Protein AF-A0A1Z3HTU6-F1 (afdb_monomer)

Foldseek 3Di:
DDDCCVPQVVVDDDPDPVRSVVSSVCCCVPDQQQPDQDVVQVRDHNVVSD

Organism: NCBI:txid1641165

Sequence (50 aa):
MRTIKEEEVDLLDYRNFTEAYQQIGQFLEDVYMKKRIHSSLGYLIPEEYE

Structure (mmCIF, N/CA/C/O backbone):
data_AF-A0A1Z3HTU6-F1
#
_entry.id   AF-A0A1Z3HTU6-F1
#
loop_
_atom_site.group_PDB
_atom_site.id
_atom_site.type_symbol
_atom_site.label_atom_id
_atom_site.label_alt_id
_atom_site.label_comp_id
_atom_site.label_asym_id
_atom_site.label_entity_id
_atom_site.label_seq_id
_atom_site.pdbx_PDB_ins_code
_atom_site.Cartn_x
_atom_site.Cartn_y
_atom_site.Cartn_z
_atom_site.occupancy
_atom_site.B_iso_or_equiv
_atom_site.auth_seq_id
_atom_site.auth_comp_id
_atom_site.auth_asym_id
_atom_site.auth_atom_id
_atom_site.pdbx_PDB_model_num
ATOM 1 N N . MET A 1 1 ? -6.021 10.861 -0.066 1.00 77.56 1 MET A N 1
ATOM 2 C CA . MET A 1 1 ? -5.105 9.708 0.049 1.00 77.56 1 MET A CA 1
ATOM 3 C C . MET A 1 1 ? -4.426 9.560 -1.301 1.00 77.56 1 MET A C 1
ATOM 5 O O . MET A 1 1 ? -5.150 9.517 -2.287 1.00 77.56 1 MET A O 1
ATOM 9 N N . ARG A 1 2 ? -3.090 9.594 -1.361 1.00 81.75 2 ARG A N 1
ATOM 10 C CA . ARG A 1 2 ? -2.350 9.383 -2.618 1.00 81.75 2 ARG A CA 1
ATOM 11 C C . ARG A 1 2 ? -2.408 7.907 -3.019 1.00 81.75 2 ARG A C 1
ATOM 13 O O . ARG A 1 2 ? -2.789 7.060 -2.208 1.00 81.75 2 ARG A O 1
ATOM 20 N N . THR A 1 3 ? -2.102 7.573 -4.259 1.00 86.19 3 THR A N 1
ATOM 21 C CA . THR A 1 3 ? -2.058 6.177 -4.716 1.00 86.19 3 THR A CA 1
ATOM 22 C C . THR A 1 3 ? -0.672 5.563 -4.505 1.00 86.19 3 THR A C 1
ATOM 24 O O . THR A 1 3 ? 0.312 6.281 -4.373 1.00 86.19 3 THR A O 1
ATOM 27 N N . ILE A 1 4 ? -0.582 4.226 -4.512 1.00 83.44 4 ILE A N 1
ATOM 28 C CA . ILE A 1 4 ? 0.714 3.516 -4.498 1.00 83.44 4 ILE A CA 1
ATOM 29 C C . ILE A 1 4 ? 1.573 3.942 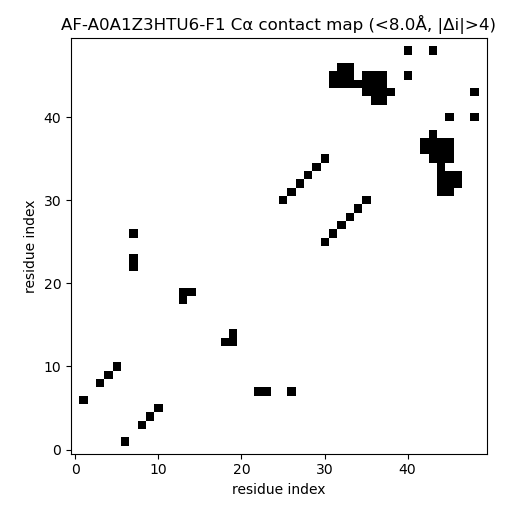-5.698 1.00 83.44 4 ILE A C 1
ATOM 31 O O . ILE A 1 4 ? 2.787 4.056 -5.576 1.00 83.44 4 ILE A O 1
ATOM 35 N N . LYS A 1 5 ? 0.942 4.225 -6.849 1.00 83.25 5 LYS A N 1
ATOM 36 C CA . LYS A 1 5 ? 1.661 4.734 -8.019 1.00 83.25 5 LYS A CA 1
ATOM 37 C C . LYS A 1 5 ? 2.392 6.035 -7.711 1.00 83.25 5 LYS A C 1
ATOM 39 O O . LYS A 1 5 ? 3.590 6.099 -7.921 1.00 83.25 5 LYS A O 1
ATOM 44 N N . GLU A 1 6 ? 1.697 7.011 -7.141 1.00 85.88 6 GLU A N 1
ATOM 45 C CA . GLU A 1 6 ? 2.279 8.325 -6.851 1.00 85.88 6 GLU A CA 1
ATOM 46 C C . GLU A 1 6 ? 3.328 8.302 -5.730 1.00 85.88 6 GLU A C 1
ATOM 48 O O . GLU A 1 6 ? 4.208 9.156 -5.709 1.00 85.88 6 GLU A O 1
ATOM 53 N N . GLU A 1 7 ? 3.209 7.389 -4.761 1.00 81.00 7 GLU A N 1
ATOM 54 C CA . GLU A 1 7 ? 4.099 7.355 -3.589 1.00 81.00 7 GLU A CA 1
ATOM 55 C C . GLU A 1 7 ? 5.317 6.446 -3.773 1.00 81.00 7 GLU A C 1
ATOM 57 O O . GLU A 1 7 ? 6.372 6.767 -3.245 1.00 81.00 7 GLU A O 1
ATOM 62 N N . GLU A 1 8 ? 5.205 5.365 -4.547 1.00 84.94 8 GLU A N 1
ATOM 63 C CA . GLU A 1 8 ? 6.295 4.391 -4.702 1.00 84.94 8 GLU A CA 1
ATOM 64 C C . GLU A 1 8 ? 6.721 4.169 -6.146 1.00 84.94 8 GLU A C 1
ATOM 66 O O . GLU A 1 8 ? 7.895 3.938 -6.411 1.00 84.94 8 GLU A O 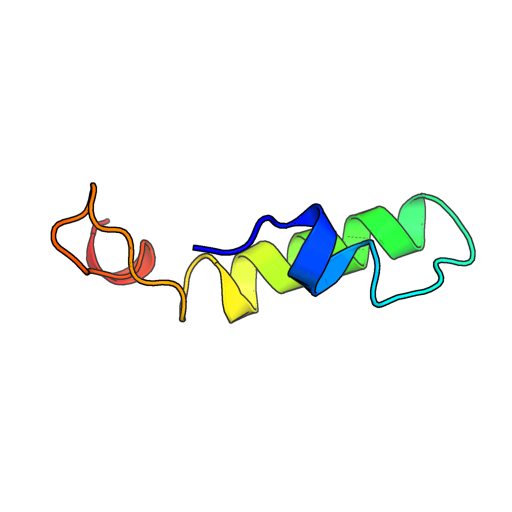1
ATOM 71 N N . VAL A 1 9 ? 5.798 4.203 -7.109 1.00 79.69 9 VAL A N 1
ATOM 72 C CA . VAL A 1 9 ? 6.146 3.844 -8.494 1.00 79.69 9 VAL A CA 1
ATOM 73 C C . VAL A 1 9 ? 6.705 5.038 -9.259 1.00 79.69 9 VAL A C 1
ATOM 75 O O . VAL A 1 9 ? 7.706 4.899 -9.946 1.00 79.69 9 VAL A O 1
ATOM 78 N N . ASP A 1 10 ? 6.094 6.211 -9.121 1.00 85.81 10 ASP A N 1
ATOM 79 C CA . ASP A 1 10 ? 6.459 7.413 -9.875 1.00 85.81 10 ASP A CA 1
ATOM 80 C C . ASP A 1 10 ? 7.693 8.128 -9.286 1.00 85.81 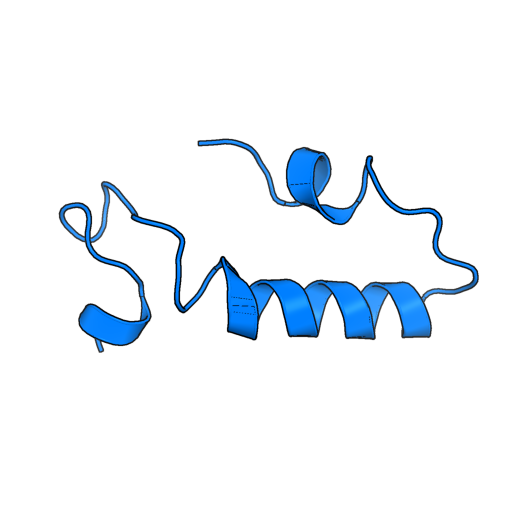10 ASP A C 1
ATOM 82 O O . ASP A 1 10 ? 8.283 8.982 -9.944 1.00 85.81 10 ASP A O 1
ATOM 86 N N . LEU A 1 11 ? 8.088 7.793 -8.050 1.00 82.69 11 LEU A N 1
ATOM 87 C CA . LEU A 1 11 ? 9.237 8.388 -7.352 1.00 82.69 11 LEU A CA 1
ATOM 88 C C . LEU A 1 11 ? 10.515 7.544 -7.436 1.00 82.69 11 LEU A C 1
ATOM 90 O O . LEU A 1 11 ? 11.575 8.011 -7.013 1.00 82.69 11 LEU A O 1
ATOM 94 N N . LEU A 1 12 ? 10.427 6.315 -7.949 1.00 83.81 12 LEU A N 1
ATOM 95 C CA . LEU A 1 12 ? 11.525 5.354 -7.963 1.00 83.81 12 LEU A CA 1
ATOM 96 C C . LEU A 1 12 ? 11.733 4.784 -9.367 1.00 83.81 12 LEU A C 1
ATOM 98 O O . LEU A 1 12 ? 10.803 4.293 -10.001 1.00 83.81 12 LEU A O 1
ATOM 102 N N . ASP A 1 13 ? 12.987 4.777 -9.815 1.00 84.75 13 ASP A N 1
ATOM 103 C CA . ASP A 1 13 ? 13.392 4.054 -11.017 1.00 84.75 13 ASP A CA 1
ATOM 104 C C . ASP A 1 13 ? 13.813 2.629 -10.647 1.00 84.75 13 ASP A C 1
ATOM 106 O O . ASP A 1 13 ? 14.793 2.411 -9.929 1.00 84.75 13 ASP A O 1
ATOM 110 N N . TYR A 1 14 ? 13.088 1.640 -11.167 1.00 89.00 14 TYR A N 1
ATOM 111 C CA . TYR A 1 14 ? 13.389 0.225 -10.955 1.00 89.00 14 TYR A CA 1
ATOM 112 C C . TYR A 1 14 ? 14.223 -0.331 -12.104 1.00 89.00 14 TYR A C 1
ATOM 114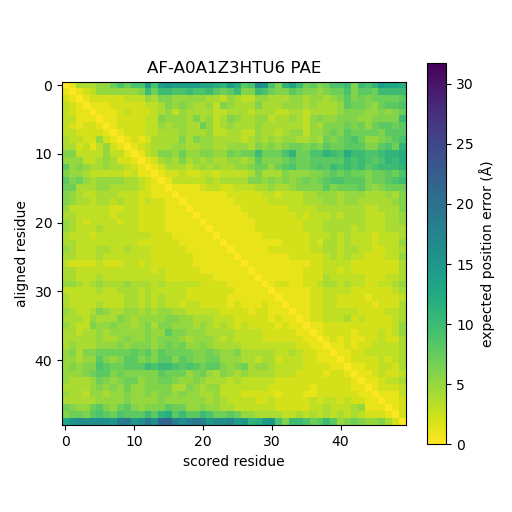 O O . TYR A 1 14 ? 13.880 -0.170 -13.276 1.00 89.00 14 TYR A O 1
ATOM 122 N N . ARG A 1 15 ? 15.292 -1.066 -11.790 1.00 88.31 15 ARG A N 1
ATOM 123 C CA . ARG A 1 15 ? 16.153 -1.685 -12.811 1.00 88.31 15 ARG A CA 1
ATOM 124 C C . ARG A 1 15 ? 15.499 -2.901 -13.452 1.00 88.31 15 ARG A C 1
ATOM 126 O O . ARG A 1 15 ? 15.803 -3.234 -14.595 1.00 88.31 15 ARG A O 1
ATOM 133 N N . ASN A 1 16 ? 14.650 -3.608 -12.709 1.00 92.50 16 ASN A N 1
ATOM 134 C CA . ASN A 1 16 ? 13.924 -4.781 -13.183 1.00 92.50 16 ASN A CA 1
ATOM 135 C C . ASN A 1 16 ? 12.658 -5.038 -12.352 1.00 92.50 16 ASN A C 1
ATOM 137 O O . ASN A 1 16 ? 12.435 -4.431 -11.306 1.00 92.50 16 ASN A O 1
ATOM 141 N N . PHE A 1 17 ? 11.839 -5.981 -12.825 1.00 91.56 17 PHE A N 1
ATOM 142 C CA . PHE A 1 17 ? 10.589 -6.360 -12.168 1.00 91.56 17 PHE A CA 1
ATOM 143 C C . PHE A 1 17 ? 10.791 -6.883 -10.738 1.00 91.56 17 PHE A C 1
ATOM 145 O O . PHE A 1 17 ? 9.985 -6.585 -9.864 1.00 91.56 17 PHE A O 1
ATOM 152 N N . THR A 1 18 ? 11.861 -7.640 -10.483 1.00 94.81 18 THR A N 1
ATOM 153 C CA . THR A 1 18 ? 12.136 -8.201 -9.152 1.00 94.81 18 THR A CA 1
ATOM 154 C C . THR A 1 18 ? 12.386 -7.102 -8.124 1.00 94.81 18 THR A C 1
ATOM 156 O O . THR A 1 18 ? 11.850 -7.169 -7.023 1.00 94.81 18 THR A O 1
ATOM 159 N N . GLU A 1 19 ? 13.150 -6.074 -8.490 1.00 92.50 19 GLU A N 1
ATOM 160 C CA . GLU A 1 19 ? 13.404 -4.915 -7.629 1.00 92.50 19 GLU A CA 1
ATOM 161 C C . GLU A 1 19 ? 12.112 -4.140 -7.343 1.00 92.50 19 GLU A C 1
ATOM 163 O O . GLU A 1 19 ? 11.831 -3.829 -6.188 1.00 92.50 19 GLU A O 1
ATOM 168 N N . ALA A 1 20 ? 11.278 -3.915 -8.365 1.00 91.44 20 ALA A N 1
ATOM 169 C CA . ALA A 1 20 ? 9.962 -3.301 -8.178 1.00 91.44 20 ALA A CA 1
ATOM 170 C C . ALA A 1 20 ? 9.076 -4.122 -7.232 1.00 91.44 20 ALA A C 1
ATOM 172 O O . ALA A 1 20 ? 8.4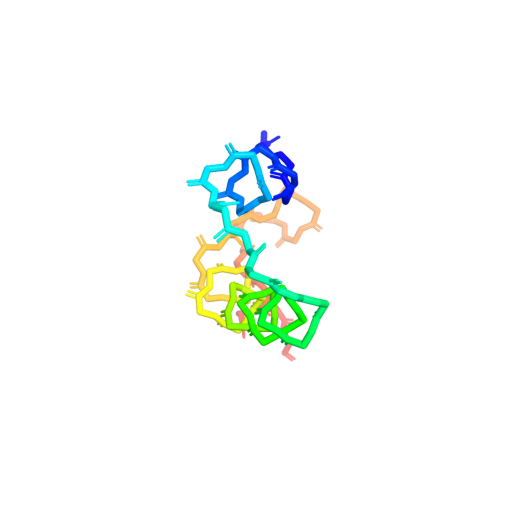53 -3.574 -6.327 1.00 91.44 20 ALA A O 1
ATOM 173 N N . TYR A 1 21 ? 9.053 -5.445 -7.399 1.00 92.75 21 TYR A N 1
ATOM 174 C CA . TYR A 1 21 ? 8.274 -6.339 -6.548 1.00 92.75 21 TYR A CA 1
ATOM 175 C C . TYR A 1 21 ? 8.727 -6.286 -5.082 1.00 92.75 21 TYR A C 1
ATOM 17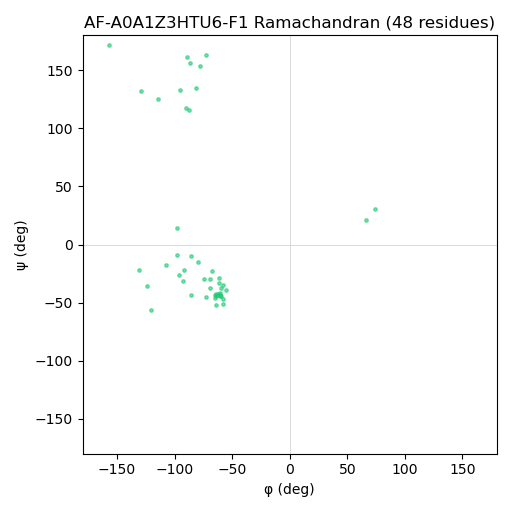7 O O . TYR A 1 21 ? 7.894 -6.218 -4.180 1.00 92.75 21 TYR A O 1
ATOM 185 N N . GLN A 1 22 ? 10.041 -6.275 -4.838 1.00 93.69 22 GLN A N 1
ATOM 186 C CA . GLN A 1 22 ? 10.604 -6.168 -3.490 1.00 93.69 22 GLN A CA 1
ATOM 187 C C . GLN A 1 22 ? 10.275 -4.824 -2.833 1.00 93.69 22 GLN A C 1
ATOM 189 O O . GLN A 1 22 ? 9.821 -4.809 -1.691 1.00 93.69 22 GLN A O 1
ATOM 194 N N . GLN A 1 23 ? 10.444 -3.718 -3.560 1.00 91.44 23 GLN A N 1
ATOM 195 C CA . GLN A 1 23 ? 10.158 -2.374 -3.051 1.00 91.44 23 GLN A CA 1
ATOM 196 C C . GLN A 1 23 ? 8.672 -2.181 -2.741 1.00 91.44 23 GLN A C 1
ATOM 198 O O . GLN A 1 23 ? 8.330 -1.690 -1.668 1.00 91.44 23 GLN A O 1
ATOM 203 N N . ILE A 1 24 ? 7.779 -2.650 -3.620 1.00 91.94 24 ILE A N 1
ATOM 204 C CA . ILE A 1 24 ? 6.333 -2.627 -3.358 1.00 91.94 24 ILE A CA 1
ATOM 205 C C . ILE A 1 24 ? 6.004 -3.444 -2.104 1.00 91.94 24 ILE A C 1
ATOM 207 O O . ILE A 1 24 ? 5.223 -2.991 -1.269 1.00 91.94 24 ILE A O 1
ATOM 211 N N . GLY A 1 25 ? 6.607 -4.627 -1.946 1.00 93.38 25 GLY A N 1
ATOM 212 C CA . GLY A 1 25 ? 6.440 -5.443 -0.743 1.00 93.38 25 GLY A CA 1
ATOM 213 C C . GLY A 1 25 ? 6.870 -4.701 0.522 1.00 93.38 25 GLY A C 1
ATOM 214 O O . GLY A 1 25 ? 6.118 -4.651 1.493 1.00 93.38 25 GLY A O 1
ATOM 215 N N . GLN A 1 26 ? 8.037 -4.056 0.491 1.00 93.25 26 GLN A N 1
ATOM 216 C CA . GLN A 1 26 ? 8.524 -3.273 1.621 1.00 93.25 26 GLN A CA 1
ATOM 217 C C . GLN A 1 26 ? 7.602 -2.091 1.946 1.00 93.25 26 GLN A C 1
ATOM 219 O O . GLN A 1 26 ? 7.298 -1.857 3.113 1.00 93.25 26 GLN A O 1
ATOM 224 N N . PHE A 1 27 ? 7.103 -1.370 0.942 1.00 92.12 27 PHE A N 1
ATOM 225 C CA . PHE A 1 27 ? 6.154 -0.284 1.170 1.00 92.12 27 PHE A CA 1
ATOM 226 C C . PHE A 1 27 ? 4.865 -0.761 1.842 1.00 92.12 27 PHE A C 1
ATOM 228 O O . PHE A 1 27 ? 4.341 -0.090 2.737 1.00 92.12 27 PHE A O 1
ATOM 235 N N . LEU A 1 28 ? 4.339 -1.914 1.418 1.00 92.31 28 LEU A N 1
ATOM 236 C CA . LEU A 1 28 ? 3.134 -2.477 2.017 1.00 92.31 28 LEU A CA 1
ATOM 237 C C . LEU A 1 28 ? 3.345 -2.768 3.509 1.00 92.31 28 LEU A C 1
ATOM 239 O O . LEU A 1 28 ? 2.516 -2.375 4.324 1.00 92.31 28 LEU A O 1
ATOM 243 N N . GLU A 1 29 ? 4.477 -3.361 3.874 1.00 93.62 29 GLU A N 1
ATOM 244 C CA . GLU A 1 29 ? 4.801 -3.696 5.266 1.00 93.62 29 GLU A CA 1
ATOM 245 C C . GLU A 1 29 ? 5.147 -2.468 6.123 1.00 93.62 29 GLU A C 1
ATOM 247 O O . GLU A 1 29 ? 4.673 -2.330 7.250 1.00 93.62 29 GLU A O 1
ATOM 252 N N . ASP A 1 30 ? 5.968 -1.551 5.611 1.00 92.50 30 ASP A N 1
ATOM 253 C CA . ASP A 1 30 ? 6.553 -0.471 6.416 1.00 92.50 30 ASP A CA 1
ATOM 254 C C . ASP A 1 30 ? 5.723 0.816 6.417 1.00 92.50 30 ASP A C 1
ATOM 256 O O . ASP A 1 30 ? 5.880 1.661 7.309 1.00 92.50 30 ASP A O 1
ATOM 260 N N . VAL A 1 31 ? 4.875 1.009 5.404 1.00 90.31 31 VAL A N 1
ATOM 261 C CA . VAL A 1 31 ? 4.091 2.237 5.222 1.00 90.31 31 VAL A CA 1
ATOM 262 C C . VAL A 1 31 ? 2.6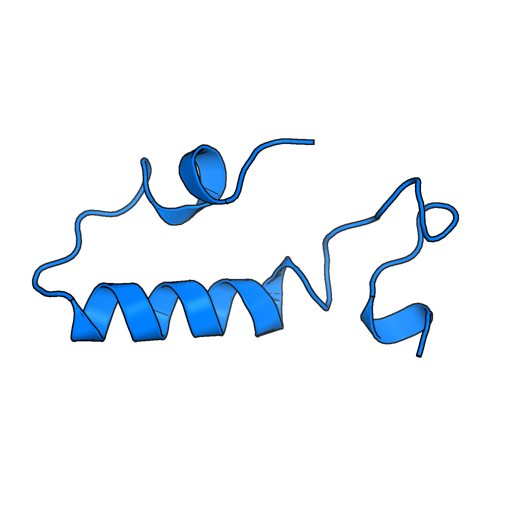05 1.940 5.222 1.00 90.31 31 VAL A C 1
ATOM 264 O O . VAL A 1 31 ? 1.882 2.512 6.037 1.00 90.31 31 VAL A O 1
ATOM 267 N N . TYR A 1 32 ? 2.135 1.058 4.342 1.00 90.88 32 TYR A N 1
ATOM 268 C CA . TYR A 1 32 ? 0.704 0.789 4.232 1.00 90.88 32 TYR A CA 1
ATOM 269 C C . TYR A 1 32 ? 0.157 0.178 5.526 1.00 90.88 32 TYR A C 1
ATOM 271 O O . TYR A 1 32 ? -0.776 0.726 6.100 1.00 90.88 32 TYR A O 1
ATOM 279 N N . MET A 1 33 ? 0.776 -0.894 6.024 1.00 91.75 33 MET A N 1
ATOM 280 C CA . MET A 1 33 ? 0.300 -1.615 7.205 1.00 91.75 33 MET A CA 1
ATOM 281 C C . MET A 1 33 ? 0.452 -0.796 8.497 1.00 91.75 33 MET A C 1
ATOM 283 O O . MET A 1 33 ? -0.426 -0.827 9.356 1.00 91.75 33 MET A O 1
ATOM 287 N N . LYS A 1 34 ? 1.547 -0.031 8.612 1.00 92.81 34 LYS A N 1
ATOM 288 C CA . LYS A 1 34 ? 1.994 0.560 9.890 1.00 92.81 34 LYS A CA 1
ATOM 289 C C . LYS A 1 34 ? 1.801 2.068 10.026 1.00 92.81 34 LYS A C 1
ATOM 291 O O . LYS A 1 34 ? 1.919 2.612 11.118 1.00 92.81 34 LYS A O 1
ATOM 296 N N . LYS A 1 35 ? 1.606 2.793 8.921 1.00 90.56 35 LYS A N 1
ATOM 297 C CA .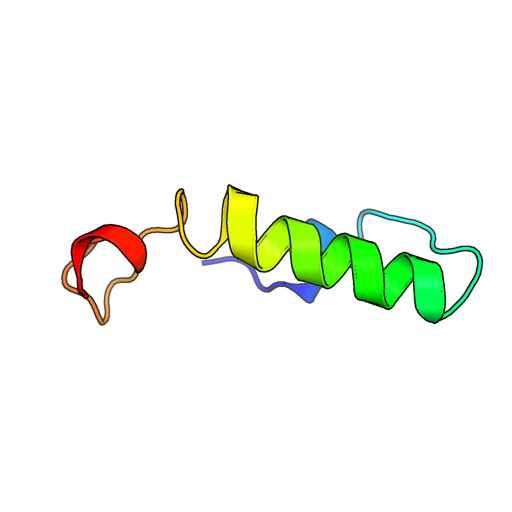 LYS A 1 35 ? 1.620 4.272 8.923 1.00 90.56 35 LYS A CA 1
ATOM 298 C C . LYS A 1 35 ? 0.430 4.895 8.210 1.00 90.56 35 LYS A C 1
ATOM 300 O O . LYS A 1 35 ? 0.130 6.068 8.436 1.00 90.56 35 LYS A O 1
ATOM 305 N N . ARG A 1 36 ? -0.232 4.161 7.315 1.00 89.38 36 ARG A N 1
ATOM 306 C CA . ARG A 1 36 ? -1.324 4.695 6.508 1.00 89.38 36 ARG A CA 1
ATOM 307 C C . ARG A 1 36 ? -2.646 4.550 7.246 1.00 89.38 36 ARG A C 1
ATOM 309 O O . ARG A 1 36 ? -3.132 3.452 7.454 1.00 89.38 36 ARG A O 1
ATOM 316 N N . ILE A 1 37 ? -3.258 5.679 7.579 1.00 90.62 37 ILE A N 1
ATOM 317 C CA . ILE A 1 37 ? -4.601 5.708 8.161 1.00 90.62 37 ILE A CA 1
ATOM 318 C C . ILE A 1 37 ? -5.669 5.576 7.073 1.00 90.62 37 ILE A C 1
ATOM 320 O O . ILE A 1 37 ? -5.616 6.249 6.037 1.00 90.62 37 ILE A O 1
ATOM 324 N N . HIS A 1 38 ? -6.666 4.729 7.314 1.00 88.44 38 HIS A N 1
ATOM 325 C CA . HIS A 1 38 ? -7.752 4.475 6.371 1.00 88.44 38 HIS A CA 1
ATOM 326 C C . HIS A 1 38 ? -9.079 4.967 6.935 1.00 88.44 38 HIS A C 1
ATOM 328 O O . HIS A 1 38 ? -9.513 4.535 7.999 1.00 88.44 38 HIS A O 1
ATOM 334 N N . SER A 1 39 ? -9.786 5.821 6.192 1.00 89.50 39 SER A N 1
ATOM 335 C CA . SER A 1 39 ? -11.124 6.275 6.597 1.00 89.50 39 SER A CA 1
ATOM 336 C C . SER A 1 39 ? -12.122 5.117 6.713 1.00 89.50 39 SER A C 1
ATOM 338 O O . SER A 1 39 ? -12.974 5.137 7.595 1.00 89.50 39 SER A O 1
ATOM 340 N N . SER A 1 40 ? -11.984 4.080 5.880 1.00 89.75 40 SER A N 1
ATOM 341 C CA . SER A 1 40 ? -12.779 2.846 5.960 1.00 89.75 40 SER A CA 1
ATOM 342 C C . SER A 1 40 ? -12.494 2.010 7.211 1.00 89.75 40 SER A C 1
ATOM 344 O O . SER A 1 40 ? -13.352 1.232 7.609 1.00 89.75 40 SER A O 1
ATOM 346 N N . LEU A 1 41 ? -11.322 2.180 7.830 1.00 89.69 41 LEU A N 1
ATOM 347 C CA . LEU A 1 41 ? -10.939 1.538 9.092 1.00 89.69 41 LEU A CA 1
ATOM 348 C C . LEU A 1 41 ? -11.162 2.466 10.298 1.00 89.69 41 LEU A C 1
ATOM 350 O O . LEU A 1 41 ? -10.634 2.223 11.374 1.00 89.69 41 LEU A O 1
ATOM 354 N N . GLY A 1 42 ? -11.902 3.569 10.135 1.00 91.75 42 GLY A N 1
ATOM 355 C CA . GLY A 1 42 ? -12.123 4.529 11.220 1.00 91.75 42 GLY A CA 1
ATOM 356 C C . GLY A 1 42 ? -10.906 5.403 11.537 1.00 91.75 42 GLY A C 1
ATOM 357 O O . GLY A 1 42 ? -10.749 5.830 12.674 1.00 91.75 42 GLY A O 1
ATOM 358 N N . TYR A 1 43 ? -10.069 5.693 10.535 1.00 89.94 43 TYR A N 1
ATOM 359 C CA . TYR A 1 43 ? -8.779 6.390 10.666 1.00 89.94 43 TYR A CA 1
ATOM 360 C C . TYR A 1 43 ? -7.710 5.608 11.439 1.00 89.94 43 TYR A C 1
ATOM 362 O O . TYR A 1 43 ? -6.728 6.197 11.882 1.00 89.94 43 TYR A O 1
ATOM 370 N N . LEU A 1 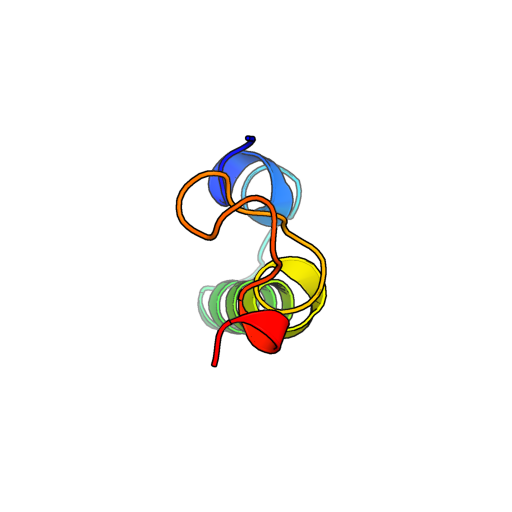44 ? -7.869 4.288 11.529 1.00 90.62 44 LEU A N 1
ATOM 371 C CA . LEU A 1 44 ? -6.843 3.377 12.022 1.00 90.62 44 LEU A CA 1
ATOM 372 C C . LEU A 1 44 ? -5.903 2.951 10.894 1.00 90.62 44 LEU A C 1
ATOM 374 O O . LEU A 1 44 ? -6.257 2.998 9.704 1.00 90.62 44 LEU A O 1
ATOM 378 N N . ILE A 1 45 ? -4.699 2.546 11.286 1.00 92.50 45 ILE A N 1
ATOM 379 C CA . ILE A 1 45 ? -3.795 1.799 10.412 1.00 92.50 45 ILE A CA 1
ATOM 380 C C . ILE A 1 45 ? -4.241 0.329 10.348 1.00 92.50 45 ILE A C 1
ATOM 382 O O . ILE A 1 45 ? -4.872 -0.150 11.292 1.00 92.50 45 ILE A O 1
ATOM 386 N N . PRO A 1 46 ? -3.937 -0.401 9.263 1.00 92.12 46 PRO A N 1
ATOM 387 C CA . PRO A 1 46 ? -4.317 -1.805 9.141 1.00 92.12 46 PRO A CA 1
ATOM 388 C C . PRO A 1 46 ? -3.825 -2.689 10.298 1.00 92.12 46 PRO A C 1
ATOM 390 O O . PRO A 1 46 ? -4.596 -3.509 10.780 1.00 92.12 46 PRO A O 1
ATOM 393 N N . GLU A 1 47 ? -2.603 -2.470 10.798 1.00 92.19 47 GLU A N 1
ATOM 394 C CA . GLU A 1 47 ? -2.041 -3.216 11.940 1.00 92.19 47 GLU A CA 1
ATOM 395 C C . GLU A 1 47 ? -2.849 -3.051 13.242 1.00 92.19 47 GLU A C 1
ATOM 397 O O . GLU A 1 47 ? -2.870 -3.953 14.069 1.00 92.19 47 GLU A O 1
ATOM 402 N N . GLU A 1 48 ? -3.533 -1.921 13.435 1.00 87.94 48 GLU A N 1
ATOM 403 C CA . GLU A 1 48 ? -4.373 -1.677 14.620 1.00 87.94 48 GLU A CA 1
ATOM 404 C C . GLU A 1 48 ? -5.802 -2.220 14.469 1.00 87.94 48 GLU A C 1
ATOM 406 O O . GLU A 1 48 ? -6.578 -2.185 15.425 1.00 87.94 48 GLU A O 1
ATOM 411 N N . TYR A 1 49 ? -6.181 -2.655 13.265 1.00 87.12 49 TYR A N 1
ATOM 412 C CA . TYR A 1 49 ? -7.526 -3.138 12.962 1.00 87.12 49 TYR A CA 1
ATOM 413 C C . TYR A 1 49 ? -7.664 -4.671 13.033 1.00 87.12 49 TYR A C 1
ATOM 415 O O . TYR A 1 49 ? -8.780 -5.144 13.261 1.00 87.12 49 TYR A O 1
ATOM 423 N N . GLU A 1 50 ? -6.582 -5.432 12.820 1.00 70.31 50 GLU A N 1
ATOM 424 C CA . GLU A 1 50 ? -6.554 -6.906 12.967 1.00 70.31 50 GLU A CA 1
ATOM 425 C C . GLU A 1 50 ? -6.648 -7.372 14.430 1.00 70.31 50 GLU A C 1
ATOM 427 O O . GLU A 1 50 ? -7.366 -8.376 14.664 1.00 70.31 50 GLU A O 1
#

Secondary structure (DSSP, 8-state):
---HIIIIITT---SSHHHHHHHHHHHIIIIIHHH--BGGGTTB-HHHH-

Solvent-accessible surface area (backbone atoms only — not comparable to full-atom values): 3081 Å² total; per-residue (Å²): 134,84,51,68,53,70,69,54,53,76,74,48,90,64,93,46,71,68,57,44,54,51,53,54,51,48,44,44,60,67,36,47,32,67,65,39,62,31,75,92,60,76,59,33,27,54,69,80,70,114

pLDDT: mean 88.72, std 4.83, range [70.31, 94.81]

Radius of gyration: 12.27 Å; Cα contacts (8 Å, |Δi|>4): 40; chains: 1; bounding box: 29×18×28 Å

Mean predicted aligned error: 4.0 Å